Protein AF-A0A6H1ZVK9-F1 (afdb_monomer)

Secondary structure (DSSP, 8-state):
-BHHHHHHHHHHHHHHHHHHHHHHHHHSS--TT-TTTTT--HHHHHHHHHHHHHHHHHHHHHHHHHHGGGHHHHHHHHHHHHHHHHHHT-----EEEE-SSS---EEEE--SS-HHHHHHHHHHHHHHHHHHHHHHHHHHHHPBP--

Solvent-accessible surface area (backbone atoms only — not comparable to full-atom values): 8407 Å² total; per-residue (Å²): 86,40,39,50,56,51,56,54,46,52,55,50,50,54,54,52,48,54,50,47,53,50,46,45,71,68,54,72,70,72,66,91,89,47,93,65,49,84,78,56,57,53,70,58,50,51,50,53,46,53,53,51,50,55,48,50,51,55,50,50,52,32,49,54,61,60,38,61,89,50,43,67,59,59,50,48,51,54,54,54,50,53,50,41,54,51,52,75,68,54,84,47,70,57,47,79,40,73,55,66,99,85,44,90,54,68,44,76,37,81,58,94,54,46,58,69,57,44,51,49,53,42,48,57,51,48,56,51,48,51,55,52,47,52,55,50,51,54,46,27,68,70,39,69,31,80,126

Mean predicted aligned error: 6.1 Å

Radius of gyration: 25.99 Å; Cα contacts (8 Å, |Δi|>4): 109; chains: 1; bounding box: 64×35×65 Å

pLDDT: mean 92.98, std 8.71, range [58.72, 98.38]

Structure (mmCIF, N/CA/C/O backbone):
data_AF-A0A6H1ZVK9-F1
#
_entry.id   AF-A0A6H1ZVK9-F1
#
loop_
_atom_site.group_PDB
_atom_site.id
_atom_site.type_symbol
_atom_site.label_atom_id
_atom_site.label_alt_id
_atom_site.label_comp_id
_atom_site.label_asym_id
_atom_site.label_entity_id
_atom_site.label_seq_id
_atom_site.pdbx_PDB_ins_code
_atom_site.Cartn_x
_atom_site.Cartn_y
_atom_site.Cartn_z
_atom_site.occupancy
_atom_site.B_iso_or_equiv
_atom_site.auth_seq_id
_atom_site.auth_comp_id
_atom_site.auth_asym_id
_atom_site.auth_atom_id
_atom_site.pdbx_PDB_model_num
ATOM 1 N N . MET A 1 1 ? -21.706 -4.093 1.988 1.00 93.50 1 MET A N 1
ATOM 2 C CA . MET A 1 1 ? -20.971 -2.826 1.723 1.00 93.50 1 MET A CA 1
ATOM 3 C C . MET A 1 1 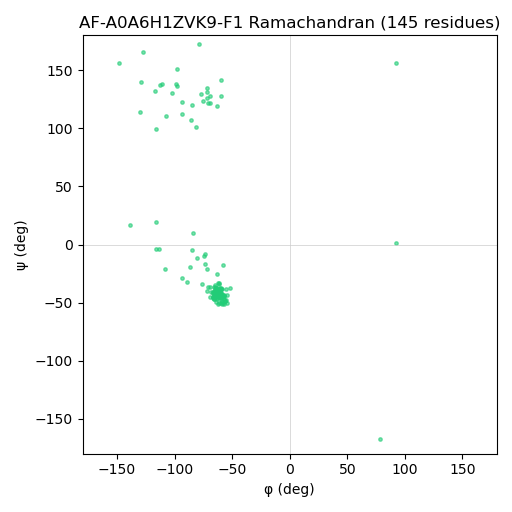? -20.089 -2.981 0.486 1.00 93.50 1 MET A C 1
ATOM 5 O O . MET A 1 1 ? -19.374 -3.967 0.414 1.00 93.50 1 MET A O 1
ATOM 9 N N . LYS A 1 2 ? -20.044 -2.009 -0.443 1.00 96.62 2 LYS A N 1
ATOM 10 C CA . LYS A 1 2 ? -19.132 -2.067 -1.609 1.00 96.62 2 LYS A CA 1
ATOM 11 C C . LYS A 1 2 ? -17.649 -2.151 -1.229 1.00 96.62 2 LYS A C 1
ATOM 13 O O . LYS A 1 2 ? -17.216 -1.449 -0.312 1.00 96.62 2 LYS A O 1
ATOM 18 N N . LEU A 1 3 ? -16.869 -2.934 -1.976 1.00 96.50 3 LEU A N 1
ATOM 19 C CA . LEU A 1 3 ? -15.440 -3.159 -1.727 1.00 96.50 3 LEU A CA 1
ATOM 20 C C . LEU A 1 3 ? -14.631 -1.849 -1.727 1.00 96.50 3 LEU A C 1
ATOM 22 O O . LEU A 1 3 ? -13.888 -1.601 -0.778 1.00 96.50 3 LEU A O 1
ATOM 26 N N . TYR A 1 4 ? -14.856 -0.935 -2.678 1.00 96.75 4 TYR A N 1
ATOM 27 C CA . TYR A 1 4 ? -14.176 0.373 -2.672 1.00 96.75 4 TYR A CA 1
ATOM 28 C C . TYR A 1 4 ? -14.459 1.189 -1.390 1.00 96.75 4 TYR A C 1
ATOM 30 O O . TYR A 1 4 ? -13.564 1.833 -0.830 1.00 96.75 4 TYR A O 1
ATOM 38 N N . LYS A 1 5 ? -15.697 1.131 -0.866 1.00 97.12 5 LYS A N 1
ATOM 39 C CA . LYS A 1 5 ? -16.065 1.786 0.403 1.00 97.12 5 LYS A CA 1
ATOM 40 C C . LYS A 1 5 ? -15.350 1.126 1.575 1.00 97.12 5 LYS A C 1
ATOM 42 O O . LYS A 1 5 ? -14.863 1.833 2.454 1.00 97.12 5 LYS A O 1
ATOM 47 N N . ALA A 1 6 ? -15.249 -0.201 1.567 1.00 97.38 6 ALA A N 1
ATOM 48 C CA . ALA A 1 6 ? -14.543 -0.972 2.583 1.00 97.38 6 ALA A CA 1
ATOM 49 C C . ALA A 1 6 ? -13.043 -0.637 2.624 1.00 97.38 6 ALA A C 1
ATOM 51 O O . ALA A 1 6 ? -12.495 -0.406 3.701 1.00 97.38 6 ALA A O 1
ATOM 52 N N . LEU A 1 7 ? -12.393 -0.520 1.461 1.00 96.81 7 LEU A N 1
ATOM 53 C CA . LEU A 1 7 ? -10.992 -0.100 1.342 1.00 96.81 7 LEU A CA 1
ATOM 54 C C . LEU A 1 7 ? -10.774 1.311 1.912 1.00 96.81 7 LEU A C 1
ATOM 56 O O . LEU A 1 7 ? -9.852 1.534 2.705 1.00 96.81 7 LEU A O 1
ATOM 60 N N . LYS A 1 8 ? -11.664 2.258 1.583 1.00 97.31 8 LYS A N 1
ATOM 61 C CA . LYS A 1 8 ? -11.631 3.622 2.137 1.00 97.31 8 LYS A CA 1
ATOM 62 C C . LYS A 1 8 ? -11.849 3.627 3.654 1.00 97.31 8 LYS A C 1
ATOM 64 O O . LYS A 1 8 ? -11.132 4.318 4.379 1.00 97.31 8 LYS A O 1
ATOM 69 N N . LEU A 1 9 ? -12.805 2.837 4.140 1.00 97.31 9 LEU A N 1
ATOM 70 C CA . LEU A 1 9 ? -13.111 2.708 5.562 1.00 97.31 9 LEU A CA 1
ATOM 71 C C . LEU A 1 9 ? -11.940 2.097 6.342 1.00 97.31 9 LEU A C 1
ATOM 73 O O . LEU A 1 9 ? -11.581 2.617 7.395 1.00 97.31 9 LEU A O 1
ATOM 77 N N . LYS A 1 10 ? -11.273 1.074 5.793 1.00 97.69 10 LYS A N 1
ATOM 78 C CA . LYS A 1 10 ? -10.050 0.492 6.365 1.00 97.69 10 LYS A CA 1
ATOM 79 C C . LYS A 1 10 ? -8.978 1.564 6.569 1.00 97.69 10 LYS A C 1
ATOM 81 O O . LYS A 1 10 ? -8.416 1.646 7.658 1.00 97.69 10 LYS A O 1
ATOM 86 N N . LYS A 1 11 ? -8.719 2.413 5.562 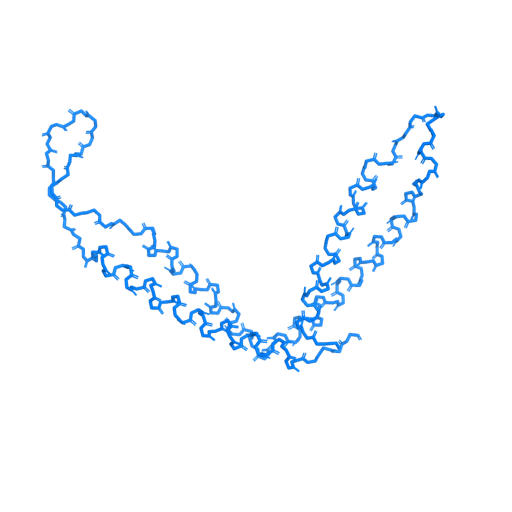1.00 97.69 11 LYS A N 1
ATOM 87 C CA . LYS A 1 11 ? -7.740 3.514 5.673 1.00 97.69 11 LYS A CA 1
ATOM 88 C C . LYS A 1 11 ? -8.119 4.500 6.783 1.00 97.69 11 LYS A C 1
ATOM 90 O O . LYS A 1 11 ? -7.254 4.907 7.553 1.00 97.69 11 LYS A O 1
ATOM 95 N N . LYS A 1 12 ? -9.407 4.843 6.892 1.00 97.88 12 LYS A N 1
ATOM 96 C CA . LYS A 1 12 ? -9.925 5.717 7.953 1.00 97.88 12 LYS A CA 1
ATOM 97 C C . LYS A 1 12 ? -9.702 5.114 9.344 1.00 97.88 12 LYS A C 1
ATOM 99 O O . LYS A 1 12 ? -9.126 5.780 10.196 1.00 97.88 12 LYS A O 1
ATOM 104 N N . ILE A 1 13 ? -10.085 3.853 9.549 1.00 97.56 13 ILE A N 1
ATOM 105 C CA . ILE A 1 13 ? -9.942 3.160 10.841 1.00 97.56 13 ILE A CA 1
ATOM 106 C C . ILE A 1 13 ? -8.477 3.046 11.252 1.00 97.56 13 ILE A C 1
ATOM 108 O O . ILE A 1 13 ? -8.160 3.259 12.414 1.00 97.56 13 ILE A O 1
ATOM 112 N N . VAL A 1 14 ? -7.568 2.759 10.315 1.00 98.12 14 VAL A N 1
ATOM 113 C CA . VAL A 1 14 ? -6.124 2.730 10.608 1.00 98.12 14 VAL A CA 1
ATOM 114 C C . VAL A 1 14 ? -5.636 4.089 11.126 1.00 98.12 14 VAL A C 1
ATOM 116 O O . VAL A 1 14 ? -4.889 4.131 12.100 1.00 98.12 14 VAL A O 1
ATOM 119 N N . GLY A 1 15 ? -6.094 5.197 10.533 1.00 97.88 15 GLY A N 1
ATOM 120 C CA . GLY A 1 15 ? -5.775 6.543 11.020 1.00 97.88 15 GLY A CA 1
ATOM 121 C C . GLY A 1 15 ? -6.379 6.856 12.395 1.00 97.88 15 GLY A C 1
ATOM 122 O O . GLY A 1 15 ? -5.705 7.430 13.247 1.00 97.88 15 GLY A O 1
ATOM 123 N N . GLU A 1 16 ? -7.626 6.448 12.639 1.00 97.44 16 GLU A N 1
ATOM 124 C CA . GLU A 1 16 ? -8.284 6.595 13.946 1.00 97.44 16 GLU A CA 1
ATOM 125 C C . GLU A 1 16 ? -7.566 5.791 15.040 1.00 97.44 16 GLU A C 1
ATOM 127 O O . GLU A 1 16 ? -7.312 6.321 16.118 1.00 97.44 16 GLU A O 1
ATOM 132 N N . LEU A 1 17 ? -7.169 4.548 14.749 1.00 98.12 17 LEU A N 1
ATOM 133 C CA . LEU A 1 17 ? -6.394 3.708 15.664 1.00 98.12 17 LEU A CA 1
ATOM 134 C C . LEU A 1 17 ? -5.038 4.337 15.997 1.00 98.12 17 LEU A C 1
ATOM 136 O O . LEU A 1 17 ? -4.669 4.381 17.166 1.00 98.12 17 LEU A O 1
ATOM 140 N N . ALA A 1 18 ? -4.322 4.874 15.004 1.00 97.94 18 ALA A N 1
ATOM 141 C CA . ALA A 1 18 ? -3.055 5.568 15.242 1.00 97.94 18 ALA A CA 1
ATOM 142 C C . ALA A 1 18 ? -3.235 6.787 16.167 1.00 97.94 18 ALA A C 1
ATOM 144 O O . ALA A 1 18 ? -2.411 7.036 17.050 1.00 97.94 18 ALA A O 1
ATOM 145 N N . LYS A 1 19 ? -4.343 7.526 16.012 1.00 96.50 19 LYS A N 1
ATOM 146 C CA . LYS A 1 19 ? -4.688 8.647 16.895 1.00 96.50 19 LYS A CA 1
ATOM 147 C C . LYS A 1 19 ? -4.992 8.179 18.320 1.00 96.50 19 LYS A C 1
ATOM 149 O O . LYS A 1 19 ? -4.448 8.764 19.253 1.00 96.50 19 LYS A O 1
ATOM 154 N N . LEU A 1 20 ? -5.802 7.131 18.488 1.00 96.00 20 LEU A N 1
ATOM 155 C CA . LEU A 1 20 ? -6.105 6.553 19.803 1.00 96.00 20 LEU A CA 1
ATOM 156 C C . LEU A 1 20 ? -4.834 6.069 20.506 1.00 96.00 20 LEU A C 1
ATOM 158 O O . LEU A 1 20 ? -4.600 6.424 21.657 1.00 96.00 20 LEU A O 1
ATOM 162 N N . GLN A 1 21 ? -3.966 5.346 19.795 1.00 96.75 21 GLN A N 1
ATOM 163 C CA . GLN A 1 21 ? -2.668 4.906 20.316 1.00 96.75 21 GLN A CA 1
ATOM 164 C C . GLN A 1 21 ? -1.814 6.093 20.773 1.00 96.75 21 GLN A C 1
ATOM 166 O O . GLN A 1 21 ? -1.290 6.087 21.884 1.00 96.75 21 GLN A O 1
ATOM 171 N N . SER A 1 22 ? -1.713 7.145 19.955 1.00 96.12 22 SER A N 1
ATOM 172 C CA . SER A 1 22 ? -0.975 8.360 20.313 1.00 96.12 22 SER A CA 1
ATOM 173 C C . SER A 1 22 ? -1.556 9.059 21.550 1.00 96.12 22 SER A C 1
ATOM 175 O O . SER A 1 22 ? -0.804 9.503 22.421 1.00 96.12 22 SER A O 1
ATOM 177 N N . GLN A 1 23 ? -2.884 9.135 21.669 1.00 93.00 23 GLN A N 1
ATOM 178 C CA . GLN A 1 23 ? -3.553 9.719 22.834 1.00 93.00 23 GLN A CA 1
ATOM 179 C C . GLN A 1 23 ? -3.304 8.898 24.099 1.00 93.00 23 GLN A C 1
ATOM 181 O O . GLN A 1 23 ? -2.906 9.473 25.107 1.00 93.00 23 GLN A O 1
ATOM 186 N N . ILE A 1 24 ? -3.455 7.575 24.038 1.00 94.00 24 ILE A N 1
ATOM 187 C CA . ILE A 1 24 ? -3.186 6.679 25.170 1.00 94.00 24 ILE A CA 1
ATOM 188 C C . ILE A 1 24 ? -1.736 6.844 25.642 1.00 94.00 24 ILE A C 1
ATOM 190 O O . ILE A 1 24 ? -1.498 7.114 26.817 1.00 94.00 24 ILE A O 1
ATOM 194 N N . LEU A 1 25 ? -0.768 6.779 24.722 1.00 94.50 25 LEU A N 1
ATOM 195 C CA . LEU A 1 25 ? 0.656 6.898 25.054 1.00 94.50 25 LEU A CA 1
ATOM 196 C C . LEU A 1 25 ? 1.017 8.265 25.654 1.00 94.50 25 LEU A C 1
ATOM 198 O O . LEU A 1 25 ? 1.807 8.337 26.590 1.00 94.50 25 LEU A O 1
ATOM 202 N N . SER A 1 26 ? 0.452 9.353 25.123 1.00 91.88 26 SER A N 1
ATOM 203 C CA . SER A 1 26 ? 0.816 10.717 25.536 1.00 91.88 26 SER A CA 1
ATOM 204 C C . SER A 1 26 ? 0.045 11.243 26.747 1.00 91.88 26 SER A 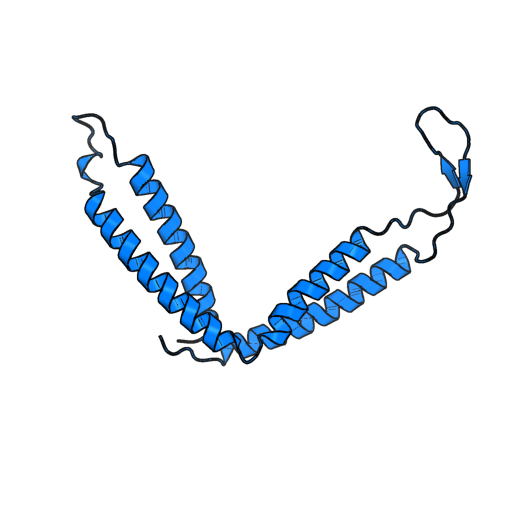C 1
ATOM 206 O O . SER A 1 26 ? 0.480 12.221 27.354 1.00 91.88 26 SER A O 1
ATOM 208 N N . ARG A 1 27 ? -1.111 10.652 27.082 1.00 89.81 27 ARG A N 1
ATOM 209 C CA . ARG A 1 27 ? -2.024 11.175 28.115 1.00 89.81 27 ARG A CA 1
ATOM 210 C C . ARG A 1 27 ? -2.161 10.283 29.345 1.00 89.81 27 ARG A C 1
ATOM 212 O O . ARG A 1 27 ? -2.814 10.705 30.292 1.00 89.81 27 ARG A O 1
ATOM 219 N N . ASN A 1 28 ? -1.536 9.102 29.364 1.00 89.81 28 ASN A N 1
ATOM 220 C CA . ASN A 1 28 ? -1.626 8.177 30.497 1.00 89.81 28 ASN A CA 1
ATOM 221 C C . ASN A 1 28 ? -1.098 8.754 31.818 1.00 89.81 28 ASN A C 1
ATOM 223 O O . ASN A 1 28 ? -1.674 8.510 32.874 1.00 89.81 28 ASN A O 1
ATOM 227 N N . SER A 1 29 ? -0.027 9.545 31.750 1.00 87.62 29 SER A N 1
ATOM 228 C CA . SER A 1 29 ? 0.566 10.203 32.914 1.00 87.62 29 SER A CA 1
ATOM 229 C C . SER A 1 29 ? 0.378 11.713 32.818 1.00 87.62 29 SER A C 1
ATOM 231 O O . SER A 1 29 ? 0.587 12.305 31.759 1.00 87.62 29 SER A O 1
ATOM 233 N N . TYR A 1 30 ? 0.023 12.354 33.931 1.00 84.50 30 TYR A N 1
ATOM 234 C CA . TYR A 1 30 ? -0.185 13.798 33.995 1.00 84.50 30 TYR A CA 1
ATOM 235 C C . TYR A 1 30 ? 0.185 14.378 35.364 1.00 84.50 30 TYR A C 1
ATOM 237 O O . TYR A 1 30 ? 0.170 13.682 36.377 1.00 84.50 30 TYR A O 1
ATOM 245 N N . LEU A 1 31 ? 0.509 15.675 35.395 1.00 85.06 31 LEU A N 1
ATOM 246 C CA . LEU A 1 31 ? 0.756 16.406 36.640 1.00 85.06 31 LEU A CA 1
ATOM 247 C C . LEU A 1 31 ? -0.553 16.633 37.405 1.00 85.06 31 LEU A C 1
ATOM 249 O O . LEU A 1 31 ? -1.551 17.069 36.824 1.00 85.06 31 LEU A O 1
ATOM 253 N N . ILE A 1 32 ? -0.528 16.387 38.714 1.00 80.31 32 ILE A N 1
ATOM 254 C CA . ILE A 1 32 ? -1.640 16.689 39.624 1.00 80.31 32 ILE A CA 1
ATOM 255 C C . ILE A 1 32 ? -1.921 18.202 39.561 1.00 80.31 32 ILE A C 1
ATOM 257 O O . ILE A 1 32 ? -1.000 19.006 39.690 1.00 80.31 32 ILE A O 1
ATOM 261 N N . GLY A 1 33 ? -3.178 18.589 39.318 1.00 78.38 33 GLY A N 1
ATOM 262 C CA . GLY A 1 33 ? -3.592 19.992 39.132 1.00 78.38 33 GLY A CA 1
ATOM 263 C C . GLY A 1 33 ? -3.601 20.492 37.677 1.00 78.38 33 GLY A C 1
ATOM 264 O O . GLY A 1 33 ? -3.925 21.649 37.420 1.00 78.38 33 GLY A O 1
ATOM 265 N N . SER A 1 34 ? -3.274 19.638 36.703 1.00 78.06 34 SER A N 1
ATOM 266 C CA . SER A 1 34 ? -3.409 19.939 35.271 1.00 78.06 34 SER A CA 1
ATOM 267 C C . SER A 1 34 ? -4.880 20.030 34.832 1.00 78.06 34 SER A C 1
ATOM 269 O O . SER A 1 34 ? -5.610 19.043 34.882 1.00 78.06 34 SER A O 1
ATOM 271 N N . LEU A 1 35 ? -5.286 21.179 34.278 1.00 68.44 35 LEU A N 1
ATOM 272 C CA . LEU A 1 35 ? -6.640 21.453 33.749 1.00 68.44 35 LEU A CA 1
ATOM 273 C C . LEU A 1 35 ? -7.128 20.494 32.642 1.00 68.44 35 LEU A C 1
ATOM 275 O O . LEU A 1 35 ? -8.318 20.467 32.328 1.00 68.44 35 LEU A O 1
ATOM 279 N N . ASN A 1 36 ? -6.225 19.753 31.991 1.00 66.75 36 ASN A N 1
ATOM 280 C CA . ASN A 1 36 ? -6.556 18.890 30.848 1.00 66.75 36 ASN A CA 1
ATOM 281 C C . ASN A 1 36 ? -6.326 17.399 31.114 1.00 66.75 36 ASN A C 1
ATOM 283 O O . ASN A 1 36 ? -6.629 16.586 30.244 1.00 66.75 36 ASN A O 1
ATOM 287 N N . ALA A 1 37 ? -5.795 17.045 32.284 1.00 61.44 37 ALA A N 1
ATOM 288 C CA . ALA A 1 37 ? -5.547 15.665 32.676 1.00 61.44 37 ALA A CA 1
ATOM 289 C C . ALA A 1 37 ? -6.833 14.835 32.774 1.00 61.44 37 ALA A C 1
ATOM 291 O O . ALA A 1 37 ? -6.925 13.750 32.213 1.00 61.44 37 ALA A O 1
ATOM 292 N N . GLU A 1 38 ? -7.853 15.395 33.423 1.00 63.88 38 GLU A N 1
ATOM 293 C CA . GLU A 1 38 ? -9.119 14.710 33.710 1.00 63.88 38 GLU A CA 1
ATOM 294 C C . GLU A 1 38 ? -10.022 14.560 32.475 1.00 63.88 38 GL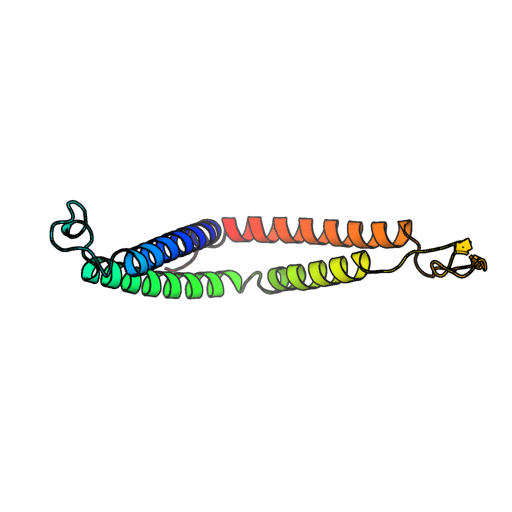U A C 1
ATOM 296 O O . GLU A 1 38 ? -11.011 13.836 32.511 1.00 63.88 38 GLU A O 1
ATOM 301 N N . LYS A 1 39 ? -9.681 15.214 31.356 1.00 73.62 39 LYS A N 1
ATOM 302 C CA . LYS A 1 39 ? -10.464 15.157 30.109 1.00 73.62 39 LYS A CA 1
ATOM 303 C C . LYS A 1 39 ? -10.200 13.902 29.276 1.00 73.62 39 LYS A C 1
ATOM 305 O O . LYS A 1 39 ? -10.920 13.667 28.311 1.00 73.62 39 LYS A O 1
ATOM 310 N N . TYR A 1 40 ? -9.160 13.133 29.599 1.00 77.12 40 TYR A N 1
ATOM 311 C CA . TYR A 1 40 ? -8.790 11.925 28.867 1.00 77.12 40 TYR A CA 1
ATOM 312 C C . TYR A 1 40 ? -8.928 10.707 29.774 1.00 77.12 40 TYR A C 1
ATOM 314 O O . TYR A 1 40 ? -8.033 10.399 30.559 1.00 77.12 40 TYR A O 1
ATOM 322 N N . ASN A 1 41 ? -10.039 9.983 29.638 1.00 88.62 41 ASN A N 1
ATOM 323 C CA . ASN A 1 41 ? -10.195 8.693 30.293 1.00 88.62 41 ASN A CA 1
ATOM 324 C C . ASN A 1 41 ? -9.492 7.605 29.470 1.00 88.62 41 ASN A C 1
ATOM 326 O O . ASN A 1 41 ? -10.007 7.115 28.468 1.00 88.62 41 ASN A O 1
ATOM 330 N N . ILE A 1 42 ? -8.295 7.217 29.904 1.00 91.94 42 ILE A N 1
ATOM 331 C CA . ILE A 1 42 ? -7.464 6.230 29.201 1.00 91.94 42 ILE A CA 1
ATOM 332 C C . ILE A 1 42 ? -8.151 4.867 29.097 1.00 91.94 42 ILE A C 1
ATOM 334 O O . ILE A 1 42 ? -7.993 4.196 28.084 1.00 91.94 42 ILE A O 1
A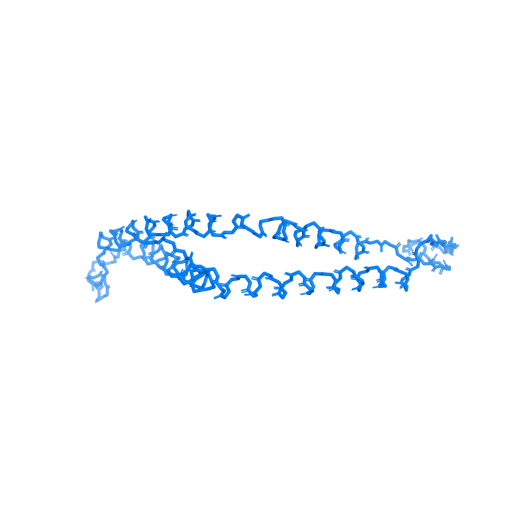TOM 338 N N . ARG A 1 43 ? -8.953 4.478 30.096 1.00 92.69 43 ARG A N 1
ATOM 339 C CA . ARG A 1 43 ? -9.678 3.198 30.085 1.00 92.69 43 ARG A CA 1
ATOM 340 C C . ARG A 1 43 ? -10.793 3.186 29.037 1.00 92.69 43 ARG A C 1
ATOM 342 O O . ARG A 1 43 ? -11.013 2.174 28.376 1.00 92.69 43 ARG A O 1
ATOM 349 N N . GLU A 1 44 ? -11.471 4.318 28.847 1.00 94.06 44 GLU A N 1
ATOM 350 C CA . GLU A 1 44 ? -12.448 4.477 27.760 1.00 94.06 44 GLU A CA 1
ATOM 351 C C . GLU A 1 44 ? -11.758 4.430 26.393 1.00 94.06 44 GLU A C 1
ATOM 353 O O . GLU A 1 44 ? -12.203 3.700 25.510 1.00 94.06 44 GLU A O 1
ATOM 358 N N . LEU A 1 45 ? -10.624 5.126 26.237 1.00 94.06 45 LEU A N 1
ATOM 359 C CA . LEU A 1 45 ? -9.845 5.101 24.994 1.00 94.06 45 LEU A CA 1
ATOM 360 C C . LEU A 1 45 ? -9.293 3.703 24.673 1.00 94.06 45 LEU A C 1
ATOM 362 O O . LEU A 1 45 ? -9.259 3.317 23.507 1.00 94.06 45 LEU A O 1
ATOM 366 N N . GLU A 1 46 ? -8.867 2.937 25.679 1.00 95.81 46 GLU A N 1
ATOM 367 C CA . GLU A 1 46 ? -8.437 1.540 25.528 1.00 95.81 46 GLU A CA 1
ATOM 368 C C . GLU A 1 46 ? -9.596 0.637 25.077 1.00 95.81 46 GLU A C 1
ATOM 370 O O . GLU A 1 46 ? -9.424 -0.217 24.200 1.00 95.81 46 GLU A O 1
ATOM 375 N N . THR A 1 47 ? -10.790 0.848 25.635 1.00 97.19 47 THR A N 1
ATOM 376 C CA . THR A 1 47 ? -11.997 0.109 25.243 1.00 97.19 47 THR A CA 1
ATOM 377 C C . THR A 1 47 ? -12.354 0.413 23.786 1.00 97.19 47 THR A C 1
ATOM 379 O O . THR A 1 47 ? -12.479 -0.510 22.979 1.00 97.19 47 THR A O 1
ATOM 382 N N . GLU A 1 48 ? -12.396 1.697 23.408 1.00 96.69 48 GLU A N 1
ATOM 383 C CA . GLU A 1 48 ? -12.639 2.133 22.026 1.00 96.69 48 GLU A CA 1
ATOM 384 C C . GLU A 1 48 ? -11.582 1.571 21.059 1.00 96.69 48 GLU A C 1
ATOM 386 O O . GLU A 1 48 ? -11.910 1.099 19.964 1.00 96.69 48 GLU A O 1
ATOM 391 N N . LEU A 1 49 ? -10.305 1.585 21.459 1.00 97.69 49 LEU A N 1
ATOM 392 C CA . LEU A 1 49 ? -9.208 1.003 20.687 1.00 97.69 49 LEU A CA 1
ATOM 393 C C . LEU A 1 49 ? -9.474 -0.479 20.408 1.00 97.69 49 LEU A C 1
ATOM 395 O O . LEU A 1 49 ? -9.407 -0.909 19.254 1.00 97.69 49 LEU A O 1
ATOM 399 N N . THR A 1 50 ? -9.793 -1.250 21.446 1.00 97.81 50 THR A N 1
ATOM 400 C CA . THR A 1 50 ? -10.029 -2.695 21.344 1.00 97.81 50 THR A CA 1
ATOM 401 C C . THR A 1 50 ? -11.211 -3.009 20.425 1.00 97.81 50 THR A C 1
ATOM 403 O O . THR A 1 50 ? -11.097 -3.847 19.524 1.00 97.81 50 THR A O 1
ATOM 406 N N . GLU A 1 51 ? -12.321 -2.283 20.569 1.00 97.88 51 GLU A N 1
ATOM 407 C CA . GLU A 1 51 ? -13.501 -2.435 19.713 1.00 97.88 51 GLU A CA 1
ATOM 408 C C . GLU A 1 51 ? -13.197 -2.112 18.243 1.00 97.88 51 GLU A C 1
ATOM 410 O O . GLU A 1 51 ? -13.569 -2.870 17.336 1.00 97.88 51 GLU A O 1
ATOM 415 N N . LYS A 1 52 ? -12.460 -1.022 17.987 1.00 97.62 52 LYS A N 1
ATOM 416 C CA . LYS A 1 52 ? -12.032 -0.654 16.631 1.00 97.62 52 LYS A CA 1
ATOM 417 C C . LYS A 1 52 ? -11.055 -1.661 16.037 1.00 97.62 52 LYS A C 1
ATOM 419 O O . LYS A 1 52 ? -11.140 -1.927 14.837 1.00 97.62 52 LYS A O 1
ATOM 424 N N . VAL A 1 53 ? -10.154 -2.247 16.829 1.00 98.31 53 VAL A N 1
ATOM 425 C CA . VAL A 1 53 ? -9.272 -3.330 16.364 1.00 98.31 53 VAL A CA 1
ATOM 426 C C . VAL A 1 53 ? -10.099 -4.548 15.960 1.00 98.31 53 VAL A C 1
ATOM 428 O O . VAL A 1 53 ? -9.908 -5.064 14.857 1.00 98.31 53 VAL A O 1
ATOM 431 N N . ALA A 1 54 ? -11.061 -4.969 16.784 1.00 97.94 54 ALA A N 1
ATOM 432 C CA . ALA A 1 54 ? -11.945 -6.086 16.453 1.00 97.94 54 ALA A CA 1
ATOM 433 C C . ALA A 1 54 ? -12.738 -5.822 15.161 1.00 97.94 54 ALA A C 1
ATOM 435 O O . ALA A 1 54 ? -12.839 -6.694 14.294 1.00 97.94 54 ALA A O 1
ATOM 436 N N . TYR A 1 55 ? -13.251 -4.600 14.986 1.00 97.12 55 TYR A N 1
ATOM 437 C CA . TYR A 1 55 ? -13.917 -4.200 13.748 1.00 97.12 55 TYR A CA 1
ATOM 438 C C . TYR A 1 55 ? -12.970 -4.205 12.539 1.00 97.12 55 TYR A C 1
ATOM 440 O O . TYR A 1 55 ? -13.326 -4.726 11.480 1.00 97.12 55 TYR A O 1
ATOM 448 N N . LEU A 1 56 ? -11.743 -3.696 12.692 1.00 97.62 56 LEU A N 1
ATOM 449 C CA . LEU A 1 56 ? -10.730 -3.709 11.637 1.00 97.62 56 LEU A CA 1
ATOM 450 C C . LEU A 1 56 ? -10.382 -5.136 11.194 1.00 97.62 56 LEU A C 1
ATOM 452 O O . LEU A 1 56 ? -10.178 -5.362 10.002 1.00 97.62 56 LEU A O 1
ATOM 456 N N . VAL A 1 57 ? -10.312 -6.092 12.124 1.00 98.00 57 VAL A N 1
ATOM 457 C CA . VAL A 1 57 ? -10.072 -7.507 11.799 1.00 98.00 57 VAL A CA 1
ATOM 458 C C . VAL A 1 57 ? -11.205 -8.057 10.933 1.00 98.00 57 VAL A C 1
ATOM 460 O O . VAL A 1 57 ? -10.929 -8.562 9.846 1.00 98.00 57 VAL A O 1
ATOM 463 N N . ARG A 1 58 ? -12.470 -7.877 11.340 1.00 97.00 58 ARG A N 1
ATOM 464 C CA . ARG A 1 58 ? -13.634 -8.314 10.542 1.00 97.00 58 ARG A CA 1
ATOM 465 C C . ARG A 1 58 ? -13.634 -7.694 9.144 1.00 97.00 58 ARG A C 1
ATOM 467 O O . ARG A 1 58 ? -13.807 -8.394 8.150 1.00 97.00 58 ARG A O 1
ATOM 474 N N . LEU A 1 59 ? -13.357 -6.393 9.063 1.00 97.44 59 LEU A N 1
ATOM 475 C CA . LEU A 1 59 ? -13.253 -5.669 7.798 1.00 97.44 59 LEU A CA 1
ATOM 476 C C . LEU A 1 59 ? -12.131 -6.224 6.903 1.00 97.44 59 LEU A C 1
ATOM 478 O O . LEU A 1 59 ? -12.326 -6.353 5.697 1.00 97.44 59 LEU A O 1
ATOM 482 N N . LYS A 1 60 ? -10.966 -6.575 7.467 1.00 97.12 60 LYS A N 1
ATOM 483 C CA . LYS A 1 60 ? -9.859 -7.195 6.716 1.00 97.12 60 LYS A CA 1
ATOM 484 C C . LYS A 1 60 ? -10.245 -8.564 6.159 1.00 97.12 60 LYS A C 1
ATOM 486 O O . LYS A 1 60 ? -9.935 -8.820 4.999 1.00 97.12 60 L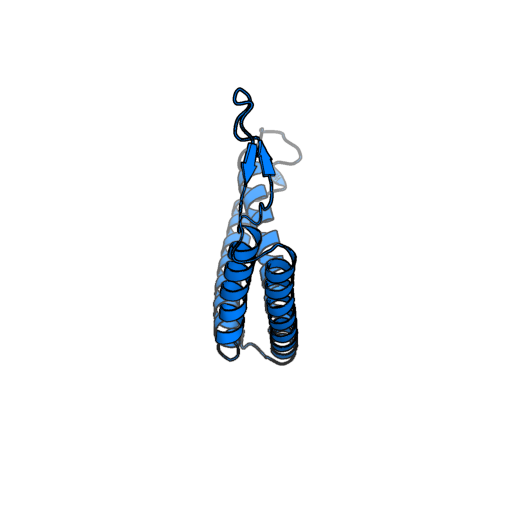YS A O 1
ATOM 491 N N . CYS A 1 61 ? -10.917 -9.404 6.946 1.00 97.25 61 CYS A N 1
ATOM 492 C CA . CYS A 1 61 ? -11.403 -10.707 6.487 1.00 97.25 61 CYS A CA 1
ATOM 493 C C . CYS A 1 61 ? -12.369 -10.549 5.309 1.00 97.25 61 CYS A C 1
ATOM 495 O O . CYS A 1 61 ? -12.137 -11.121 4.250 1.00 97.25 61 CYS A O 1
ATOM 497 N N . ALA A 1 62 ? -13.372 -9.681 5.445 1.00 96.81 62 ALA A N 1
ATOM 498 C CA . ALA A 1 62 ? -14.343 -9.444 4.384 1.00 96.81 62 ALA A CA 1
ATOM 499 C C . ALA A 1 62 ? -13.721 -8.845 3.111 1.00 96.81 62 ALA A C 1
ATOM 501 O O . ALA A 1 62 ? -14.090 -9.237 2.008 1.00 96.81 62 ALA A O 1
ATOM 502 N N . ILE A 1 63 ? -12.757 -7.922 3.237 1.00 96.88 63 ILE A N 1
ATOM 503 C CA . ILE A 1 63 ? -12.001 -7.409 2.080 1.00 96.88 63 ILE A CA 1
ATOM 504 C C . ILE A 1 63 ? -11.224 -8.542 1.406 1.00 96.88 63 ILE A C 1
ATOM 506 O O . ILE A 1 63 ? -11.235 -8.641 0.185 1.00 96.88 63 ILE A O 1
ATOM 510 N N . ASN A 1 64 ? -10.560 -9.397 2.186 1.00 96.12 64 ASN A N 1
ATOM 511 C CA . ASN A 1 64 ? -9.806 -10.522 1.645 1.00 96.12 64 ASN A CA 1
ATOM 512 C C . ASN A 1 64 ? -10.712 -11.492 0.877 1.00 96.12 64 ASN A C 1
ATOM 514 O O . ASN A 1 64 ? -10.363 -11.910 -0.222 1.00 96.12 64 ASN A O 1
ATOM 518 N N . ASP A 1 65 ? -11.890 -11.798 1.418 1.00 95.81 65 ASP A N 1
ATOM 519 C CA . ASP A 1 65 ? -12.877 -12.628 0.732 1.00 95.81 65 ASP A CA 1
ATOM 520 C C . ASP A 1 65 ? -13.404 -11.965 -0.544 1.00 95.81 65 ASP A C 1
ATOM 522 O O . ASP A 1 65 ? -13.468 -12.616 -1.585 1.00 95.81 65 ASP A O 1
ATOM 526 N N . GLY A 1 66 ? -13.706 -10.664 -0.498 1.00 95.50 66 GLY A N 1
ATOM 527 C CA . GLY A 1 66 ? -14.130 -9.901 -1.673 1.00 95.50 66 GLY A CA 1
ATOM 528 C C . GLY A 1 66 ? -13.074 -9.842 -2.777 1.00 95.50 66 GLY A C 1
ATOM 529 O O . GLY A 1 66 ? -13.417 -9.863 -3.957 1.00 95.50 66 GLY A O 1
ATOM 530 N N . ASN A 1 67 ? -11.792 -9.826 -2.410 1.00 96.06 67 ASN A N 1
ATOM 531 C CA . ASN A 1 67 ? -10.680 -9.780 -3.355 1.00 96.06 67 ASN A CA 1
ATOM 532 C C . ASN A 1 67 ? -10.439 -11.102 -4.093 1.00 96.06 67 ASN A C 1
ATOM 534 O O . ASN A 1 67 ? -9.763 -11.076 -5.116 1.00 96.06 67 ASN A O 1
ATOM 538 N N . LYS A 1 68 ? -10.973 -12.241 -3.624 1.00 95.50 68 LYS A N 1
ATOM 539 C CA . LYS A 1 68 ? -10.706 -13.569 -4.215 1.00 95.50 68 LYS A CA 1
ATOM 540 C C . LYS A 1 68 ? -10.943 -13.619 -5.729 1.00 95.50 68 LYS A C 1
ATOM 542 O O . LYS A 1 68 ? -10.176 -14.261 -6.434 1.00 95.50 68 LYS A O 1
ATOM 547 N N . GLY A 1 69 ? -11.965 -12.920 -6.229 1.00 93.81 69 GLY A N 1
ATOM 548 C CA . GLY A 1 69 ? -12.311 -12.891 -7.656 1.00 93.81 69 GLY A CA 1
ATOM 549 C C . GLY A 1 69 ? -11.375 -12.068 -8.549 1.00 93.81 69 GLY A C 1
ATOM 550 O O . GLY A 1 69 ? -11.524 -12.117 -9.765 1.00 93.81 69 GLY A O 1
ATOM 551 N N . ILE A 1 70 ? -10.431 -11.317 -7.974 1.00 96.44 70 ILE A N 1
ATOM 552 C CA . ILE A 1 70 ? -9.461 -10.490 -8.714 1.00 96.44 70 ILE A CA 1
ATOM 553 C C . ILE A 1 70 ? -8.044 -10.558 -8.119 1.00 96.44 70 ILE A C 1
ATOM 555 O O . ILE A 1 70 ? -7.189 -9.696 -8.334 1.00 96.44 70 ILE A O 1
ATOM 559 N N . GLN A 1 71 ? -7.803 -11.571 -7.290 1.00 96.38 71 GLN A N 1
ATOM 560 C CA . GLN A 1 71 ? -6.597 -11.688 -6.479 1.00 96.38 71 GLN A CA 1
ATOM 561 C C . GLN A 1 71 ? -5.337 -11.862 -7.335 1.00 96.38 71 GLN A C 1
ATOM 563 O O . GLN A 1 71 ? -4.284 -11.320 -7.004 1.00 96.38 71 GLN A O 1
ATOM 568 N N . ASP A 1 72 ? -5.466 -12.566 -8.455 1.00 97.06 7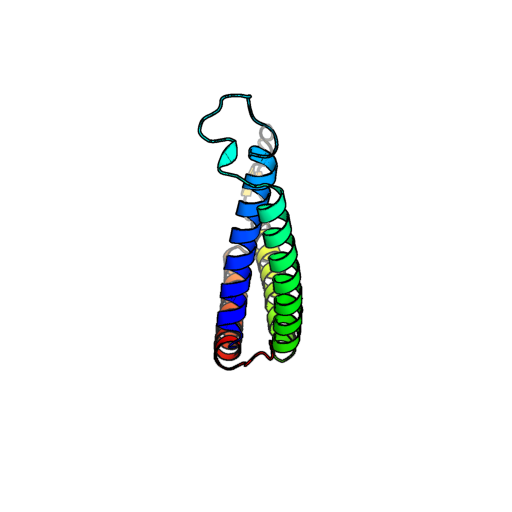2 ASP A N 1
ATOM 569 C CA . ASP A 1 72 ? -4.434 -12.732 -9.474 1.00 97.06 72 ASP A CA 1
ATOM 570 C C . ASP A 1 72 ? -3.936 -11.383 -10.009 1.00 97.06 72 ASP A C 1
ATOM 572 O O . ASP A 1 72 ? -2.735 -11.129 -10.014 1.00 97.06 72 ASP A O 1
ATOM 576 N N . LYS A 1 73 ? -4.844 -10.477 -10.377 1.00 97.19 73 LYS A N 1
ATOM 577 C CA . LYS A 1 73 ? -4.513 -9.140 -10.890 1.00 97.19 73 LYS A CA 1
ATOM 578 C C . LYS A 1 73 ? -3.832 -8.270 -9.841 1.00 97.19 73 LYS A C 1
ATOM 580 O O . LYS A 1 73 ? -2.901 -7.531 -10.155 1.00 97.19 73 LYS A O 1
ATOM 585 N N . ILE A 1 74 ? -4.245 -8.394 -8.579 1.00 95.44 74 ILE A N 1
ATOM 586 C CA . ILE A 1 74 ? -3.580 -7.715 -7.459 1.00 95.44 74 ILE A CA 1
ATOM 587 C C . ILE A 1 74 ? -2.124 -8.186 -7.328 1.00 95.44 74 ILE A C 1
ATOM 589 O O . ILE A 1 74 ? -1.245 -7.358 -7.085 1.00 95.44 74 ILE A O 1
ATOM 593 N N . TYR A 1 75 ? -1.853 -9.481 -7.510 1.00 97.44 75 TYR A N 1
ATOM 594 C CA . TYR A 1 75 ? -0.486 -10.010 -7.506 1.00 97.44 75 TYR A CA 1
ATOM 595 C C . TYR A 1 75 ? 0.297 -9.612 -8.755 1.00 97.44 75 TYR A C 1
ATOM 597 O O . TYR A 1 75 ? 1.444 -9.194 -8.644 1.00 97.44 75 TYR A O 1
ATOM 605 N N . TRP A 1 76 ? -0.322 -9.615 -9.935 1.00 97.81 76 TRP A N 1
ATOM 606 C CA . TRP A 1 76 ? 0.333 -9.109 -11.141 1.00 97.81 76 TRP A CA 1
ATOM 607 C C . TRP A 1 76 ? 0.825 -7.669 -10.977 1.00 97.81 76 TRP A C 1
AT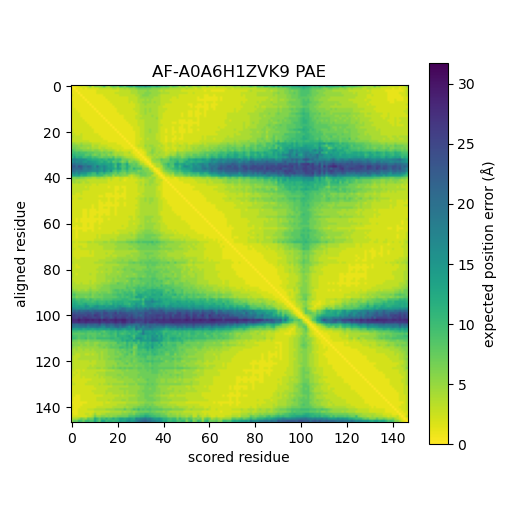OM 609 O O . TRP A 1 76 ? 1.934 -7.353 -11.401 1.00 97.81 76 TRP A O 1
ATOM 619 N N . LEU A 1 77 ? 0.069 -6.808 -10.287 1.00 97.12 77 LEU A N 1
ATOM 620 C CA . LEU A 1 77 ? 0.531 -5.453 -9.984 1.00 97.12 77 LEU A CA 1
ATOM 621 C C . LEU A 1 77 ? 1.820 -5.411 -9.153 1.00 97.12 77 LEU A C 1
ATOM 623 O O . LEU A 1 77 ? 2.622 -4.501 -9.372 1.00 97.12 77 LEU A O 1
ATOM 627 N N . SER A 1 78 ? 2.028 -6.320 -8.190 1.00 95.69 78 SER A N 1
ATOM 628 C CA . SER A 1 78 ? 3.287 -6.346 -7.431 1.00 95.69 78 SER A CA 1
ATOM 629 C C . SER A 1 78 ? 4.445 -6.799 -8.308 1.00 95.69 78 SER A C 1
ATOM 631 O O . SER A 1 78 ? 5.472 -6.123 -8.333 1.00 95.69 78 SER A O 1
ATOM 633 N N . GLU A 1 79 ? 4.246 -7.857 -9.092 1.00 98.25 79 GLU A N 1
ATOM 634 C CA . GLU A 1 79 ? 5.299 -8.413 -9.945 1.00 98.25 79 GLU A CA 1
ATOM 635 C C . GLU A 1 79 ? 5.713 -7.435 -11.047 1.00 98.25 79 GLU A C 1
ATOM 637 O O . GLU A 1 79 ? 6.903 -7.193 -11.254 1.00 98.25 79 GLU A O 1
ATOM 642 N N . TYR A 1 80 ? 4.754 -6.779 -11.706 1.00 98.38 80 TYR A N 1
ATOM 643 C CA . TYR A 1 80 ? 5.066 -5.782 -12.730 1.00 98.38 80 TYR A CA 1
ATOM 644 C C . TYR A 1 80 ? 5.806 -4.568 -12.163 1.00 98.38 80 TYR A C 1
ATOM 646 O O . TYR A 1 80 ? 6.741 -4.075 -12.795 1.00 98.38 80 TYR A O 1
ATOM 654 N N . LYS A 1 81 ? 5.470 -4.119 -10.946 1.00 96.94 81 LYS A N 1
ATOM 655 C CA . LYS A 1 81 ? 6.222 -3.049 -10.269 1.00 96.94 81 LYS A CA 1
ATOM 656 C C . LYS A 1 81 ? 7.652 -3.475 -9.945 1.00 96.94 81 LYS A C 1
ATOM 658 O O . LYS A 1 81 ? 8.570 -2.678 -10.131 1.00 96.94 81 LYS A O 1
ATOM 663 N N . SER A 1 82 ? 7.857 -4.719 -9.516 1.00 98.06 82 SER A N 1
ATOM 664 C CA . SER A 1 82 ? 9.196 -5.274 -9.298 1.00 98.06 82 SER A CA 1
ATOM 665 C C . SER A 1 82 ? 10.005 -5.365 -10.596 1.00 98.06 82 SER A C 1
ATOM 667 O O . SER A 1 82 ? 11.191 -5.043 -10.596 1.00 98.06 82 SER A O 1
ATOM 669 N N . ILE A 1 83 ? 9.376 -5.713 -11.722 1.00 98.12 83 ILE A N 1
ATOM 670 C CA . ILE A 1 83 ? 10.038 -5.722 -13.036 1.00 98.12 83 ILE A CA 1
ATOM 671 C C . ILE A 1 83 ? 10.382 -4.295 -13.494 1.00 98.12 83 ILE A C 1
ATOM 673 O O . ILE A 1 83 ? 11.482 -4.067 -13.993 1.00 98.12 83 ILE A O 1
ATOM 677 N N . ILE A 1 84 ? 9.498 -3.311 -13.294 1.00 98.25 84 ILE A N 1
ATOM 678 C CA . ILE A 1 84 ? 9.825 -1.897 -13.555 1.00 98.25 84 ILE A CA 1
ATOM 679 C C . ILE A 1 84 ? 11.021 -1.457 -12.706 1.00 98.25 84 ILE A C 1
ATOM 681 O O . ILE A 1 84 ? 11.928 -0.805 -13.217 1.00 98.25 84 ILE A O 1
ATOM 685 N N . GLN A 1 85 ? 11.060 -1.835 -11.425 1.00 98.19 85 GLN A N 1
ATOM 686 C CA . GLN A 1 85 ? 12.187 -1.520 -10.549 1.00 98.19 85 GLN A CA 1
ATOM 687 C C . GLN A 1 85 ? 13.499 -2.135 -11.058 1.00 98.19 85 GLN A C 1
ATOM 689 O O . GLN A 1 85 ? 14.528 -1.462 -11.021 1.00 98.19 85 GLN A O 1
ATOM 694 N N . LEU A 1 86 ? 13.463 -3.372 -11.567 1.00 97.94 86 LEU A N 1
ATOM 695 C CA . LEU A 1 86 ? 14.610 -4.009 -12.217 1.00 97.94 86 LEU A CA 1
ATOM 696 C C . LEU A 1 86 ? 15.089 -3.193 -13.425 1.00 97.94 86 LEU A C 1
ATOM 698 O O . LEU A 1 86 ? 16.272 -2.872 -13.504 1.00 97.94 86 LEU A O 1
ATOM 702 N N . TRP A 1 87 ? 14.186 -2.838 -14.344 1.00 98.06 87 TRP A N 1
ATOM 703 C CA . TRP A 1 87 ? 14.549 -2.077 -15.544 1.00 98.06 87 TRP A CA 1
ATOM 704 C C . TRP A 1 87 ? 15.087 -0.690 -15.209 1.00 98.06 87 TRP A C 1
ATOM 706 O O . TRP A 1 87 ? 16.113 -0.300 -15.753 1.00 98.06 87 TRP A O 1
ATOM 716 N N . ASN A 1 88 ? 14.464 0.021 -14.270 1.00 97.00 88 ASN A N 1
ATOM 717 C CA . ASN A 1 88 ? 14.940 1.327 -13.811 1.00 97.00 88 ASN A CA 1
ATOM 718 C C . ASN A 1 88 ? 16.319 1.255 -13.136 1.00 97.00 88 ASN A C 1
ATOM 720 O O . ASN A 1 88 ? 17.042 2.246 -13.117 1.00 97.00 88 ASN A O 1
ATOM 724 N N . GLY A 1 89 ? 16.687 0.097 -12.581 1.00 96.75 89 GLY A N 1
ATOM 725 C CA . GLY A 1 89 ? 18.013 -0.156 -12.020 1.00 96.75 89 GLY A CA 1
ATOM 726 C C . GLY A 1 89 ? 19.061 -0.609 -13.042 1.00 96.75 89 GLY A C 1
ATOM 727 O O . GLY A 1 89 ? 20.223 -0.779 -12.669 1.00 96.75 89 GLY A O 1
ATOM 728 N N . LEU A 1 90 ? 18.687 -0.834 -14.307 1.00 97.38 90 LEU A N 1
ATOM 729 C CA . LEU A 1 90 ? 19.611 -1.310 -15.333 1.00 97.38 90 LEU A CA 1
ATOM 730 C C . LEU A 1 90 ? 20.594 -0.205 -15.733 1.00 97.38 90 LEU A C 1
ATOM 732 O O . LEU A 1 90 ? 20.199 0.887 -16.144 1.00 97.38 90 LEU A O 1
ATOM 736 N N . ASN A 1 91 ? 21.888 -0.519 -15.665 1.00 95.69 91 ASN A N 1
ATOM 737 C CA . ASN A 1 91 ? 22.936 0.354 -16.173 1.00 95.69 91 ASN A CA 1
ATOM 738 C C . ASN A 1 91 ? 22.905 0.377 -17.711 1.00 95.69 91 ASN A C 1
ATOM 740 O O . ASN A 1 91 ? 23.063 -0.664 -18.346 1.00 95.69 91 ASN A O 1
ATOM 744 N N . VAL A 1 92 ? 22.730 1.569 -18.282 1.00 96.31 92 VAL A N 1
ATOM 745 C CA . VAL A 1 92 ? 22.672 1.826 -19.732 1.00 96.31 92 VAL A CA 1
ATOM 746 C C . VAL A 1 92 ? 23.824 2.717 -20.210 1.00 96.31 92 VAL A C 1
ATOM 748 O O . VAL A 1 92 ? 23.746 3.327 -21.269 1.00 96.31 92 VAL A O 1
ATOM 751 N N . THR A 1 93 ? 24.900 2.817 -19.427 1.00 94.06 93 THR A N 1
ATOM 752 C CA . THR A 1 93 ? 26.089 3.580 -19.809 1.00 94.06 93 THR A CA 1
ATOM 753 C C . THR A 1 93 ? 26.732 2.983 -21.058 1.00 94.06 93 THR A C 1
ATOM 755 O O . THR A 1 93 ? 27.207 1.847 -21.044 1.00 94.06 93 THR A O 1
ATOM 758 N N . GLU A 1 94 ? 26.806 3.785 -22.116 1.00 93.12 94 GLU A N 1
ATOM 759 C CA . GLU A 1 94 ? 27.439 3.447 -23.389 1.00 93.12 94 GLU A CA 1
ATOM 760 C C . GLU A 1 94 ? 28.465 4.506 -23.822 1.00 93.12 94 GLU A C 1
ATOM 762 O O . GLU A 1 94 ? 28.529 5.614 -23.277 1.00 93.12 94 GLU A O 1
ATOM 767 N N . GLY A 1 95 ? 29.302 4.154 -24.798 1.00 93.06 95 GLY A N 1
ATOM 768 C CA . GLY A 1 95 ? 30.319 5.040 -25.362 1.00 93.06 95 GLY A CA 1
ATOM 769 C C . GLY A 1 95 ? 31.572 5.173 -24.495 1.00 93.06 95 GLY A C 1
ATOM 770 O O . GLY A 1 95 ? 31.809 4.393 -23.571 1.00 93.06 95 GLY A O 1
ATOM 771 N N . MET A 1 96 ? 32.419 6.152 -24.822 1.00 92.00 96 MET A N 1
ATOM 772 C CA . MET A 1 96 ? 33.655 6.398 -24.077 1.00 92.00 96 MET A CA 1
ATOM 773 C C . MET A 1 96 ? 33.377 7.084 -22.743 1.00 92.00 96 MET A C 1
ATOM 775 O O . MET A 1 96 ? 32.818 8.177 -22.699 1.00 92.00 96 MET A O 1
ATOM 779 N N . GLN A 1 97 ? 33.831 6.459 -21.661 1.00 88.69 97 GLN A N 1
ATOM 780 C CA . GLN A 1 97 ? 33.646 6.929 -20.295 1.00 88.69 97 GLN A CA 1
ATOM 781 C C . GLN A 1 97 ? 34.982 6.956 -19.559 1.00 88.69 97 GLN A C 1
ATOM 783 O O . GLN A 1 97 ? 35.795 6.039 -19.691 1.00 88.69 97 GLN A O 1
ATOM 788 N N . LEU A 1 98 ? 35.202 7.989 -18.749 1.00 85.31 98 LEU A N 1
ATOM 789 C CA . LEU A 1 98 ? 36.339 8.044 -17.832 1.00 85.31 98 LEU A CA 1
ATOM 790 C C . LEU A 1 98 ? 36.047 7.149 -16.626 1.00 85.31 98 LEU A C 1
ATOM 792 O O . LEU A 1 98 ? 34.983 7.253 -16.013 1.00 85.31 98 LEU A O 1
ATOM 796 N N . VAL A 1 99 ? 36.975 6.259 -16.282 1.00 79.69 99 VAL A N 1
ATOM 797 C CA . VAL A 1 99 ? 36.796 5.325 -15.165 1.00 79.69 99 VAL A CA 1
ATOM 798 C C . VAL A 1 99 ? 37.685 5.757 -14.009 1.00 79.69 99 VAL A C 1
ATOM 800 O O . VAL A 1 99 ? 38.887 5.604 -14.099 1.00 79.69 99 VAL A O 1
ATOM 803 N N . GLY A 1 100 ? 37.097 6.245 -12.911 1.00 73.44 100 GLY A N 1
ATOM 804 C CA . GLY A 1 100 ? 37.820 6.657 -11.698 1.00 73.44 100 GLY A CA 1
ATOM 805 C C . GLY A 1 100 ? 38.201 8.146 -11.655 1.00 73.44 100 GLY A C 1
ATOM 806 O O . GLY A 1 100 ? 38.318 8.806 -12.678 1.00 73.44 100 GLY A O 1
ATOM 807 N N . TYR A 1 101 ? 38.391 8.691 -10.446 1.00 66.69 101 TYR A N 1
ATOM 808 C CA . TYR A 1 101 ? 38.804 10.095 -10.240 1.00 66.69 101 TYR A CA 1
ATOM 809 C C . TYR A 1 101 ? 40.278 10.354 -10.618 1.00 66.69 101 TYR A C 1
ATOM 811 O O . TYR A 1 101 ? 40.660 11.500 -10.850 1.00 66.69 101 TYR A O 1
ATOM 819 N N . SER A 1 102 ? 41.098 9.299 -10.652 1.00 67.19 102 SER A N 1
ATOM 820 C CA . SER A 1 102 ? 42.562 9.357 -10.804 1.00 67.19 102 SER A CA 1
ATOM 821 C C . SER A 1 102 ? 43.060 8.870 -12.168 1.00 67.19 102 SER A C 1
ATOM 823 O O . SER A 1 102 ? 44.184 9.186 -12.557 1.00 67.19 102 SER A O 1
ATOM 825 N N . ASP A 1 103 ? 42.246 8.084 -12.871 1.00 58.72 103 ASP A N 1
ATOM 826 C CA . ASP A 1 103 ? 42.623 7.399 -14.104 1.00 58.72 103 ASP A CA 1
ATOM 827 C C . ASP A 1 103 ? 42.231 8.259 -15.310 1.00 58.72 103 ASP A C 1
ATOM 829 O O . ASP A 1 103 ? 41.075 8.631 -15.507 1.00 58.72 103 ASP A O 1
ATOM 833 N N . LYS A 1 104 ? 43.226 8.592 -16.139 1.00 67.75 104 LYS A N 1
ATOM 834 C CA . LYS A 1 104 ? 43.045 9.332 -17.401 1.00 67.75 104 LYS A CA 1
ATOM 835 C C . LYS A 1 104 ? 42.660 8.420 -18.572 1.00 67.75 104 LYS A C 1
ATOM 837 O O . LYS A 1 104 ? 42.689 8.859 -19.720 1.00 67.75 104 LYS A O 1
ATOM 842 N N . GLU A 1 105 ? 42.344 7.156 -18.308 1.00 74.69 105 GLU A N 1
ATOM 843 C CA . GLU 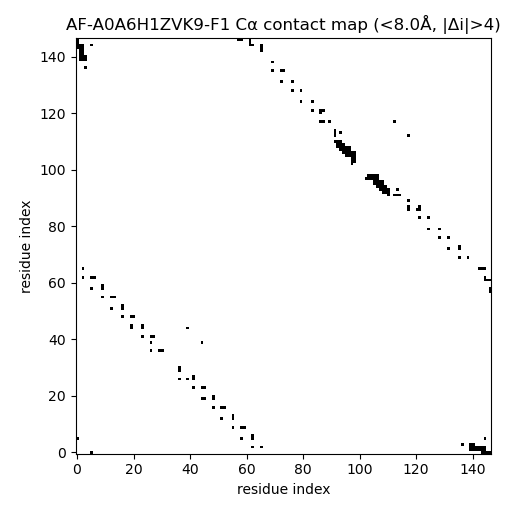A 1 105 ? 42.033 6.176 -19.342 1.00 74.69 105 GLU A CA 1
ATOM 844 C C . GLU A 1 105 ? 40.525 6.118 -19.592 1.00 74.69 105 GLU A C 1
ATOM 846 O O . GLU A 1 105 ? 39.736 5.689 -18.745 1.00 74.69 105 GLU A O 1
ATOM 851 N N . ALA A 1 106 ? 40.123 6.563 -20.783 1.00 84.06 106 ALA A N 1
ATOM 852 C CA . ALA A 1 106 ? 38.771 6.364 -21.276 1.00 84.06 106 ALA A CA 1
ATOM 853 C C . ALA A 1 106 ? 38.573 4.887 -21.642 1.00 84.06 106 ALA A C 1
ATOM 855 O O . ALA A 1 106 ? 39.389 4.299 -22.354 1.00 84.06 106 ALA A O 1
ATOM 856 N N . ARG A 1 107 ? 37.474 4.292 -21.175 1.00 88.81 107 ARG A N 1
ATOM 857 C CA . ARG A 1 107 ? 37.035 2.955 -21.583 1.00 88.81 107 ARG A CA 1
ATOM 858 C C . ARG A 1 107 ? 35.768 3.069 -22.409 1.00 88.81 107 ARG A C 1
ATOM 860 O O . ARG A 1 107 ? 34.872 3.836 -22.069 1.00 88.81 107 ARG A O 1
ATOM 867 N N . GLU A 1 108 ? 35.696 2.298 -23.482 1.00 93.38 108 GLU A N 1
ATOM 868 C CA . GLU A 1 108 ? 34.502 2.205 -24.312 1.00 93.38 108 GLU A CA 1
ATOM 869 C C . GLU A 1 108 ? 33.542 1.164 -23.726 1.00 93.38 108 GLU A C 1
ATOM 871 O O . GLU A 1 108 ? 33.888 -0.009 -23.575 1.00 93.38 108 GLU A O 1
ATOM 876 N N . TYR A 1 109 ? 32.338 1.606 -23.376 1.00 93.06 109 TYR A N 1
ATOM 877 C CA . TYR A 1 109 ? 31.254 0.757 -22.905 1.00 93.06 109 TYR A CA 1
ATOM 878 C C . TYR A 1 109 ? 30.305 0.445 -24.055 1.00 93.06 109 TYR A C 1
ATOM 880 O O . TYR A 1 109 ? 29.902 1.327 -24.815 1.00 93.06 109 TYR A O 1
ATOM 888 N N . LYS A 1 110 ? 29.903 -0.821 -24.141 1.00 95.00 110 LYS A N 1
ATOM 889 C CA . LYS A 1 110 ? 28.854 -1.278 -25.044 1.00 95.00 110 LYS A CA 1
ATOM 890 C C . LYS A 1 110 ? 27.699 -1.822 -24.222 1.00 95.00 110 LYS A C 1
ATOM 892 O O . LYS A 1 110 ? 27.907 -2.645 -23.331 1.00 95.00 110 LYS A O 1
ATOM 897 N N . VAL A 1 111 ? 26.491 -1.401 -24.562 1.00 96.19 111 VAL A N 1
ATOM 898 C CA . VAL A 1 111 ? 25.257 -1.900 -23.956 1.00 96.19 111 VAL A CA 1
ATOM 899 C C . VAL A 1 111 ? 24.625 -2.976 -24.832 1.00 96.19 111 VAL A C 1
ATOM 901 O O . VAL A 1 111 ? 24.816 -3.010 -26.048 1.00 96.19 111 VAL A O 1
ATOM 904 N N . GLN A 1 112 ? 23.900 -3.895 -24.196 1.00 96.44 112 GLN A N 1
ATOM 905 C CA . GLN A 1 112 ? 23.040 -4.858 -24.896 1.00 96.44 112 GLN A CA 1
ATOM 906 C C . GLN A 1 112 ? 21.600 -4.358 -25.007 1.00 96.44 112 GLN A C 1
ATOM 908 O O . GLN A 1 112 ? 20.901 -4.729 -25.940 1.00 96.44 112 GLN A O 1
ATOM 913 N N . ILE A 1 113 ? 21.181 -3.540 -24.043 1.00 96.38 113 ILE A N 1
ATOM 914 C CA . ILE A 1 113 ? 19.886 -2.872 -23.987 1.00 96.38 113 ILE A CA 1
ATOM 915 C C . ILE A 1 113 ? 20.216 -1.412 -23.716 1.00 96.38 113 ILE A C 1
ATOM 917 O O . ILE A 1 113 ? 20.788 -1.097 -22.670 1.00 96.38 113 ILE A O 1
ATOM 921 N N . ASP A 1 114 ? 19.920 -0.555 -24.684 1.00 96.75 114 ASP A N 1
ATOM 922 C CA . ASP A 1 114 ? 20.151 0.878 -24.557 1.00 96.75 114 ASP A CA 1
ATOM 923 C C . ASP A 1 114 ? 19.054 1.556 -23.717 1.00 96.75 114 ASP A C 1
ATOM 925 O O . ASP A 1 114 ? 18.048 0.950 -23.324 1.00 96.75 114 ASP A O 1
ATOM 929 N N . GLU A 1 115 ? 19.264 2.837 -23.418 1.00 96.75 115 GLU A N 1
ATOM 930 C CA . GLU A 1 115 ? 18.314 3.661 -22.670 1.00 96.75 115 GLU A CA 1
ATOM 931 C C . GLU A 1 115 ? 16.918 3.663 -23.306 1.00 96.75 115 GLU A C 1
ATOM 933 O O . GLU A 1 115 ? 15.912 3.481 -22.618 1.00 96.75 115 GLU A O 1
ATOM 938 N N . LYS A 1 116 ? 16.845 3.793 -24.632 1.00 97.50 116 LYS A N 1
ATOM 939 C CA . LYS A 1 116 ? 15.578 3.864 -25.357 1.00 97.50 116 LYS A CA 1
ATOM 940 C C . LYS A 1 116 ? 14.814 2.544 -25.274 1.00 97.50 116 LYS A C 1
ATOM 942 O O . LYS A 1 116 ? 13.593 2.544 -25.112 1.00 97.50 116 LYS A O 1
ATOM 947 N N . GLU A 1 117 ? 15.495 1.412 -25.408 1.00 97.75 117 GLU A N 1
ATOM 948 C CA . GLU A 1 117 ? 14.888 0.093 -25.286 1.00 97.75 117 GLU A CA 1
ATOM 949 C C . GLU A 1 117 ? 14.404 -0.153 -23.852 1.00 97.75 117 GLU A C 1
ATOM 951 O O . GLU A 1 117 ? 13.262 -0.585 -23.672 1.00 97.75 117 GLU A O 1
ATOM 956 N N . ARG A 1 118 ? 15.218 0.173 -22.837 1.00 97.69 118 ARG A N 1
ATOM 957 C CA . ARG A 1 118 ? 14.822 0.104 -21.420 1.00 97.69 118 ARG A CA 1
ATOM 958 C C . ARG A 1 118 ? 13.550 0.914 -21.165 1.00 97.69 118 ARG A C 1
ATOM 960 O O . ARG A 1 118 ? 12.594 0.376 -20.606 1.00 97.69 118 ARG A O 1
ATOM 967 N N . ASP A 1 119 ? 13.512 2.166 -21.607 1.00 97.88 119 ASP A N 1
ATOM 968 C CA . ASP A 1 119 ? 12.381 3.068 -21.369 1.00 97.88 119 ASP A CA 1
ATOM 969 C C . ASP A 1 119 ? 11.105 2.570 -22.055 1.00 97.88 119 ASP A C 1
ATOM 971 O O . ASP A 1 119 ? 10.020 2.616 -21.472 1.00 97.88 119 ASP A O 1
ATOM 975 N N . ASN A 1 120 ? 11.225 1.998 -23.256 1.00 98.31 120 ASN A N 1
ATOM 976 C CA . ASN A 1 120 ? 10.099 1.354 -23.929 1.00 98.31 120 ASN A CA 1
ATOM 977 C C . ASN A 1 120 ? 9.595 0.122 -23.165 1.00 98.31 120 ASN A C 1
ATOM 979 O O . ASN A 1 120 ? 8.385 -0.076 -23.071 1.00 98.31 120 ASN A O 1
ATOM 983 N N . LYS A 1 121 ? 10.484 -0.701 -22.587 1.00 98.00 121 LYS A N 1
ATOM 984 C CA . LYS A 1 121 ? 10.063 -1.837 -21.746 1.00 98.00 121 LYS A CA 1
ATOM 985 C C . LYS A 1 121 ? 9.310 -1.360 -20.507 1.00 98.00 121 LYS A C 1
ATOM 987 O O . LYS A 1 121 ? 8.257 -1.913 -20.201 1.00 98.00 121 LYS A O 1
ATOM 992 N N . VAL A 1 122 ? 9.815 -0.327 -19.829 1.00 98.31 122 VAL A N 1
ATOM 993 C CA . VAL A 1 122 ? 9.144 0.279 -18.667 1.00 98.31 122 VAL A CA 1
ATOM 994 C C . VAL A 1 122 ? 7.771 0.811 -19.060 1.00 98.31 122 VAL A C 1
ATOM 996 O O . VAL A 1 122 ? 6.787 0.479 -18.404 1.00 98.31 122 VAL A O 1
ATOM 999 N N . LYS A 1 123 ? 7.687 1.564 -20.162 1.00 98.38 123 LYS A N 1
ATOM 1000 C CA . LYS A 1 123 ? 6.425 2.108 -20.670 1.00 98.38 123 LYS A CA 1
ATOM 1001 C C . LYS A 1 123 ? 5.404 1.011 -20.976 1.00 98.38 123 LYS A C 1
ATOM 1003 O O . LYS A 1 123 ? 4.285 1.084 -20.491 1.00 98.38 123 LYS A O 1
ATOM 1008 N N . ASN A 1 124 ? 5.799 -0.034 -21.702 1.00 98.06 124 ASN A N 1
ATOM 1009 C CA . ASN A 1 124 ? 4.896 -1.137 -22.042 1.00 98.06 124 ASN A CA 1
ATOM 1010 C C . ASN A 1 124 ? 4.341 -1.836 -20.790 1.00 98.06 124 ASN A C 1
ATOM 1012 O O . ASN A 1 124 ? 3.178 -2.226 -20.758 1.00 98.06 124 ASN A O 1
ATOM 1016 N N . ILE A 1 125 ? 5.166 -2.006 -19.751 1.00 98.12 125 ILE A N 1
ATOM 1017 C CA . ILE A 1 125 ? 4.711 -2.587 -18.482 1.00 98.12 125 ILE A CA 1
ATOM 1018 C C . ILE A 1 125 ? 3.791 -1.611 -17.741 1.00 98.12 125 ILE A C 1
ATOM 1020 O O . ILE A 1 125 ? 2.822 -2.050 -17.125 1.00 98.12 125 ILE A O 1
ATOM 1024 N N . GLN A 1 126 ? 4.057 -0.306 -17.814 1.00 98.00 126 GLN A N 1
ATOM 1025 C CA . GLN A 1 126 ? 3.184 0.711 -17.233 1.00 98.00 126 GLN A CA 1
ATOM 1026 C C . GLN A 1 126 ? 1.794 0.698 -17.883 1.00 98.00 126 GLN A C 1
ATOM 1028 O O . GLN A 1 126 ? 0.804 0.678 -17.161 1.00 98.00 126 GLN A O 1
ATOM 1033 N N . ASP A 1 127 ? 1.719 0.588 -19.210 1.00 98.31 127 ASP A N 1
ATOM 1034 C CA . ASP A 1 127 ? 0.445 0.487 -19.932 1.00 98.31 127 ASP A CA 1
ATOM 1035 C C . ASP A 1 127 ? -0.360 -0.758 -19.483 1.00 98.31 127 ASP A C 1
ATOM 1037 O O . ASP A 1 127 ? -1.578 -0.701 -19.300 1.00 98.31 127 ASP A O 1
ATOM 1041 N N . ILE A 1 128 ? 0.319 -1.887 -19.227 1.00 97.94 128 ILE A N 1
ATOM 1042 C CA . ILE A 1 128 ? -0.306 -3.102 -18.669 1.00 97.94 128 ILE A CA 1
ATOM 1043 C C . ILE A 1 128 ? -0.796 -2.867 -17.233 1.00 97.94 128 ILE A C 1
ATOM 1045 O O . ILE A 1 128 ? -1.905 -3.272 -16.882 1.00 97.94 128 ILE A O 1
ATOM 1049 N N . ILE A 1 129 ? 0.022 -2.227 -16.391 1.00 98.06 129 ILE A N 1
ATOM 1050 C CA . ILE A 1 129 ? -0.350 -1.876 -15.016 1.00 98.06 129 ILE A CA 1
ATOM 1051 C C . ILE A 1 129 ? -1.615 -1.018 -15.007 1.00 98.06 129 ILE A C 1
ATOM 1053 O O . ILE A 1 129 ? -2.495 -1.273 -14.186 1.00 98.06 129 ILE A O 1
ATOM 1057 N N . ASP A 1 130 ? -1.710 -0.035 -15.898 1.00 98.06 130 ASP A N 1
ATOM 1058 C CA . ASP A 1 130 ? -2.838 0.893 -15.958 1.00 98.06 130 ASP A CA 1
ATOM 1059 C C . ASP A 1 130 ? -4.129 0.155 -16.345 1.00 98.06 130 ASP A C 1
ATOM 1061 O O . ASP A 1 130 ? -5.132 0.268 -15.640 1.00 98.06 130 ASP A O 1
ATOM 1065 N N . SER A 1 131 ? -4.077 -0.723 -17.355 1.00 97.81 131 SER A N 1
ATOM 1066 C CA . SER A 1 131 ? -5.207 -1.598 -17.711 1.00 97.81 131 SER A CA 1
ATOM 1067 C C . SER A 1 131 ? -5.657 -2.475 -16.536 1.00 97.81 131 SER A C 1
ATOM 1069 O O . SER A 1 131 ? -6.849 -2.595 -16.253 1.00 97.81 131 SER A O 1
ATOM 1071 N N . ILE A 1 132 ? -4.714 -3.082 -15.809 1.00 97.75 132 ILE A N 1
ATOM 1072 C CA . ILE A 1 132 ? -5.036 -3.917 -14.644 1.00 97.75 132 ILE A CA 1
ATOM 1073 C C . ILE A 1 132 ? -5.665 -3.080 -13.519 1.00 97.75 132 ILE A C 1
ATOM 1075 O O . ILE A 1 132 ? -6.577 -3.553 -12.833 1.00 97.75 132 ILE A O 1
ATOM 1079 N N . GLN A 1 133 ? -5.190 -1.849 -13.306 1.00 96.94 133 GLN A N 1
ATOM 1080 C CA . GLN A 1 133 ? -5.754 -0.944 -12.303 1.00 96.94 133 GLN A CA 1
ATOM 1081 C C . GLN A 1 133 ? -7.200 -0.576 -12.626 1.00 96.94 133 GLN A C 1
ATOM 1083 O O . GLN A 1 133 ? -8.038 -0.643 -11.729 1.00 96.94 133 GLN A O 1
ATOM 1088 N N . GLU A 1 134 ? -7.512 -0.275 -13.887 1.00 97.88 134 GLU A N 1
ATOM 1089 C CA . GLU A 1 134 ? -8.886 -0.002 -14.318 1.00 97.88 134 GLU A CA 1
ATOM 1090 C C . GLU A 1 134 ? -9.816 -1.188 -14.027 1.00 97.88 134 GLU A C 1
ATOM 1092 O O . GLU A 1 134 ? -10.899 -1.016 -13.460 1.00 97.88 134 GLU A O 1
ATOM 1097 N N . GLU A 1 135 ? -9.381 -2.411 -14.336 1.00 97.25 135 GLU A N 1
ATOM 1098 C CA . GLU A 1 135 ? -10.156 -3.620 -14.045 1.00 97.25 135 GLU A CA 1
ATOM 1099 C C . GLU A 1 135 ? -10.384 -3.823 -12.541 1.00 97.25 135 GLU A C 1
ATOM 1101 O O . GLU A 1 135 ? -11.489 -4.177 -12.114 1.00 97.25 135 GLU A O 1
ATOM 1106 N N . ILE A 1 136 ? -9.354 -3.579 -11.725 1.00 97.19 136 ILE A N 1
ATOM 1107 C CA . ILE A 1 136 ? -9.450 -3.632 -10.262 1.00 97.19 136 ILE A CA 1
ATOM 1108 C C . ILE A 1 136 ? -10.420 -2.576 -9.741 1.00 97.19 136 ILE A C 1
ATOM 1110 O O . ILE A 1 136 ? -11.229 -2.874 -8.861 1.00 97.19 136 ILE A O 1
ATOM 1114 N N . ASP A 1 137 ? -10.386 -1.363 -10.280 1.00 97.12 137 ASP A N 1
ATOM 1115 C CA . ASP A 1 137 ? -11.276 -0.289 -9.859 1.00 97.12 137 ASP A CA 1
ATOM 1116 C C . ASP A 1 137 ? -12.732 -0.593 -10.211 1.00 97.12 137 ASP A C 1
ATOM 1118 O O . ASP A 1 137 ? -13.606 -0.505 -9.339 1.00 97.12 137 ASP A O 1
ATOM 1122 N N . VAL A 1 138 ? -13.005 -1.059 -11.433 1.00 97.62 138 VAL A N 1
ATOM 1123 C CA . VAL A 1 138 ? -14.343 -1.531 -11.824 1.00 97.62 138 VAL A CA 1
ATOM 1124 C C . VAL A 1 138 ? -14.816 -2.631 -10.875 1.00 97.62 138 VAL A C 1
ATOM 1126 O O . VAL A 1 138 ? -15.916 -2.539 -10.317 1.00 97.62 138 VAL A O 1
ATOM 1129 N N . TYR A 1 139 ? -13.974 -3.634 -10.616 1.00 97.75 139 TYR A N 1
ATOM 1130 C CA . TYR A 1 139 ? -14.288 -4.722 -9.694 1.00 97.75 139 TYR A CA 1
ATOM 1131 C C . TYR A 1 139 ? -14.581 -4.216 -8.272 1.00 97.75 139 TYR A C 1
ATOM 1133 O O . TYR A 1 139 ? -15.565 -4.628 -7.649 1.00 97.75 139 TYR A O 1
ATOM 1141 N N . ASN A 1 140 ? -13.784 -3.274 -7.763 1.00 96.44 140 ASN A N 1
ATOM 1142 C CA . ASN A 1 140 ? -13.973 -2.653 -6.451 1.00 96.44 140 ASN A CA 1
ATOM 1143 C C . ASN A 1 140 ? -15.316 -1.913 -6.341 1.00 96.44 140 ASN A C 1
ATOM 1145 O O . ASN A 1 140 ? -15.915 -1.867 -5.258 1.00 96.44 140 ASN A O 1
ATOM 1149 N N . HIS A 1 141 ? -15.790 -1.325 -7.441 1.00 97.12 141 HIS A N 1
ATOM 1150 C CA . HIS A 1 141 ? -17.060 -0.607 -7.504 1.00 97.12 141 HIS A CA 1
ATOM 1151 C C . HIS A 1 141 ? -18.284 -1.529 -7.557 1.00 97.12 141 HIS A C 1
ATOM 1153 O O . HIS A 1 141 ? -19.318 -1.188 -6.970 1.00 97.12 141 HIS A O 1
ATOM 1159 N N . ILE A 1 142 ? -18.180 -2.693 -8.202 1.00 96.38 142 ILE A N 1
ATOM 1160 C CA . ILE A 1 142 ? -19.307 -3.629 -8.348 1.00 96.38 142 ILE A CA 1
ATOM 1161 C C . ILE A 1 142 ? -19.402 -4.636 -7.195 1.00 96.38 142 ILE A C 1
ATOM 1163 O O . ILE A 1 142 ? -20.514 -4.985 -6.786 1.00 96.38 142 ILE A O 1
ATOM 1167 N N . THR A 1 143 ? -18.270 -5.035 -6.611 1.00 96.56 143 THR A N 1
ATOM 1168 C CA . THR A 1 143 ? -18.199 -6.092 -5.591 1.00 96.56 143 THR A CA 1
ATOM 1169 C C . THR A 1 143 ? -18.833 -5.662 -4.273 1.00 96.56 143 THR A C 1
ATOM 1171 O O . THR A 1 143 ? -18.506 -4.615 -3.704 1.00 96.56 143 THR A O 1
ATOM 1174 N N . GLU A 1 144 ? -19.743 -6.491 -3.767 1.00 95.81 144 GLU A N 1
ATOM 1175 C CA . GLU A 1 144 ? -20.430 -6.306 -2.490 1.00 95.81 144 GLU A CA 1
ATOM 1176 C C . GLU A 1 144 ? -19.814 -7.219 -1.424 1.00 95.81 144 GLU A C 1
ATOM 1178 O O . GLU A 1 144 ? -19.652 -8.416 -1.641 1.00 95.81 144 GLU A O 1
ATOM 1183 N N . LEU A 1 145 ? -19.484 -6.660 -0.261 1.00 92.62 145 LEU A N 1
ATOM 1184 C CA . LEU A 1 145 ? -18.978 -7.403 0.891 1.00 92.62 145 LEU A CA 1
ATOM 1185 C C . LEU A 1 145 ? -20.095 -7.686 1.892 1.00 92.62 145 LEU A C 1
ATOM 1187 O O . LEU A 1 145 ? -20.865 -6.777 2.232 1.00 92.62 145 LEU A O 1
ATOM 1191 N N . SER A 1 146 ? -20.100 -8.908 2.423 1.00 84.69 146 SER A N 1
ATOM 1192 C CA . SER A 1 146 ? -20.871 -9.284 3.607 1.00 84.69 146 SER A CA 1
ATOM 1193 C C . SER A 1 146 ? -20.052 -8.951 4.856 1.00 84.69 146 SER A C 1
ATOM 1195 O O . SER A 1 146 ? -19.042 -9.599 5.122 1.00 84.69 146 SER A O 1
ATOM 1197 N N . ILE A 1 147 ? -20.455 -7.903 5.576 1.00 73.44 147 ILE A N 1
ATOM 1198 C CA . ILE A 1 147 ? -19.862 -7.416 6.835 1.00 73.44 147 ILE A CA 1
ATOM 1199 C C . ILE A 1 147 ? -20.972 -7.240 7.853 1.00 73.44 147 ILE A C 1
ATOM 1201 O O . ILE A 1 147 ? -22.035 -6.732 7.429 1.00 73.44 147 ILE A O 1
#

Organism: NCBI:txid1070528

Sequence (147 aa):
MKLYKALKLKKKIVGELAKLQSQILSRNSYLIGSLNAEKYNIRELETELTEKVAYLVRLKCAINDGNKGIQDKIYWLSEYKSIIQLWNGLNVTEGMQLVGYSDKEAREYKVQIDEKERDNKVKNIQDIIDSIQEEIDVYNHITELSI

Foldseek 3Di:
DFLLVLVVVLVVLVVVLVVLVVCLVVQVDDDDPDPCNVVDDSVVSVVVNVVSVVVSVVSVVQSVVLCPVLVVLVVLLVVLVVVLVVLVPDDQDAAWDQDDPPDPDTDGDDDPAHPVNSVVSSVVSVVVSVVSVVVVVVSSRPGDTDD